Protein AF-A0A392PA93-F1 (afdb_monomer_lite)

pLDDT: mean 77.19, std 14.59, range [40.16, 91.19]

Stru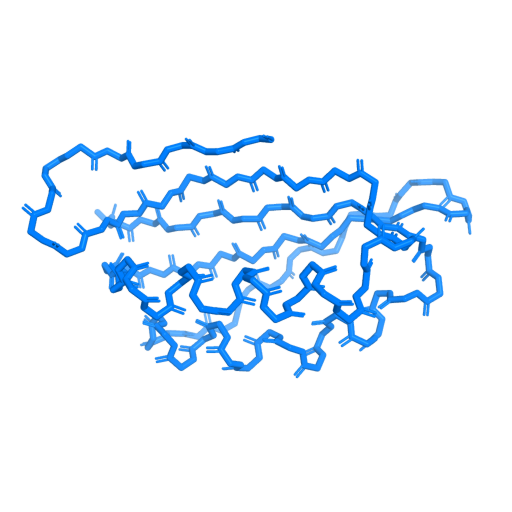cture (mmCIF, N/CA/C/O backbone):
data_AF-A0A392PA93-F1
#
_entry.id   AF-A0A392PA93-F1
#
loop_
_atom_site.group_PDB
_atom_site.id
_atom_site.type_symbol
_atom_site.label_atom_id
_atom_site.label_alt_id
_atom_site.label_comp_id
_atom_site.label_asym_id
_atom_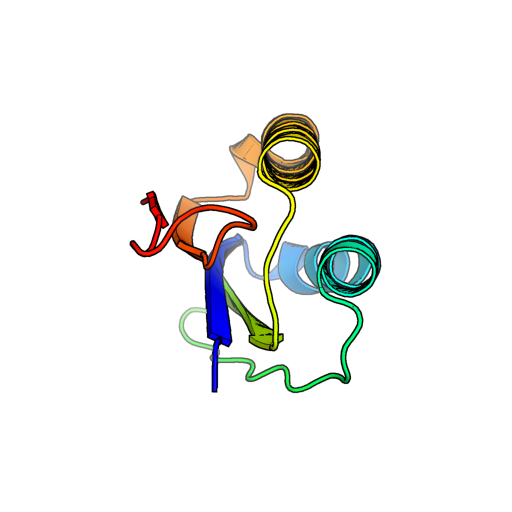site.label_entity_id
_atom_site.label_seq_id
_atom_site.pdbx_PDB_ins_code
_atom_site.Cartn_x
_atom_site.Cartn_y
_atom_site.Cartn_z
_atom_site.occupancy
_atom_site.B_iso_or_equiv
_atom_site.auth_seq_id
_atom_site.auth_comp_id
_atom_site.auth_asym_id
_atom_site.auth_atom_id
_atom_site.pdbx_PDB_model_num
ATOM 1 N N . MET A 1 1 ? -15.471 -9.128 12.348 1.00 60.72 1 MET A N 1
ATOM 2 C CA . MET A 1 1 ? -14.004 -9.140 12.194 1.00 60.72 1 MET A CA 1
ATOM 3 C C . MET A 1 1 ? -13.626 -7.978 11.300 1.00 60.72 1 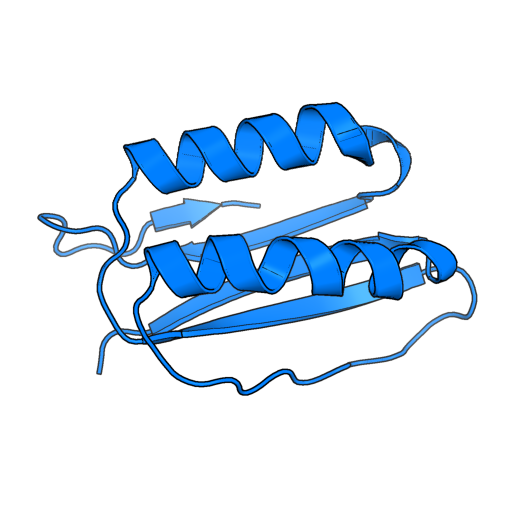MET A C 1
ATOM 5 O O . MET A 1 1 ? -14.245 -7.809 10.254 1.00 60.72 1 MET A O 1
ATOM 9 N N . ILE A 1 2 ? -12.732 -7.110 11.755 1.00 70.75 2 ILE A N 1
ATOM 10 C CA . ILE A 1 2 ? -12.267 -5.967 10.976 1.00 70.75 2 ILE A CA 1
ATOM 11 C C . ILE A 1 2 ? -10.949 -6.388 10.329 1.00 70.75 2 ILE A C 1
ATOM 13 O O . ILE A 1 2 ? -10.035 -6.763 11.053 1.00 70.75 2 ILE A O 1
ATOM 17 N N . MET A 1 3 ? -10.877 -6.344 9.000 1.00 76.25 3 MET A N 1
ATOM 18 C CA . MET A 1 3 ? -9.685 -6.710 8.237 1.00 76.25 3 MET A CA 1
ATOM 19 C C . MET A 1 3 ? -9.222 -5.528 7.393 1.00 76.25 3 MET A C 1
ATOM 21 O O . MET A 1 3 ? -10.041 -4.819 6.801 1.00 76.25 3 MET A O 1
ATOM 25 N N . ILE A 1 4 ? -7.911 -5.358 7.349 1.00 83.06 4 ILE A N 1
ATOM 26 C CA . ILE A 1 4 ? -7.179 -4.452 6.479 1.00 83.06 4 ILE A CA 1
ATOM 27 C C . ILE A 1 4 ? -6.519 -5.309 5.401 1.00 83.06 4 ILE A C 1
ATOM 29 O O . ILE A 1 4 ? -5.919 -6.339 5.710 1.00 83.06 4 ILE A O 1
ATOM 33 N N . ILE A 1 5 ? -6.650 -4.896 4.143 1.00 85.25 5 ILE A N 1
ATOM 34 C CA . ILE A 1 5 ? -6.077 -5.596 2.992 1.00 85.25 5 ILE A CA 1
ATOM 35 C C . ILE A 1 5 ? -5.367 -4.564 2.129 1.00 85.25 5 ILE A C 1
ATOM 37 O O . ILE A 1 5 ? -6.018 -3.653 1.621 1.00 85.25 5 ILE A O 1
ATOM 41 N N . THR A 1 6 ? -4.066 -4.730 1.922 1.00 85.94 6 THR A N 1
ATOM 42 C CA . THR A 1 6 ? -3.278 -3.899 1.007 1.00 85.94 6 THR A CA 1
ATOM 43 C C . THR A 1 6 ? -2.561 -4.797 0.013 1.00 85.94 6 THR A C 1
ATOM 45 O O . THR A 1 6 ? -1.833 -5.695 0.416 1.00 85.94 6 THR A O 1
ATOM 48 N N . THR A 1 7 ? -2.736 -4.552 -1.282 1.00 87.38 7 THR A N 1
ATOM 49 C CA . THR A 1 7 ? -2.046 -5.262 -2.362 1.00 87.38 7 THR A CA 1
ATOM 50 C C . THR A 1 7 ? -1.151 -4.288 -3.107 1.00 87.38 7 THR A C 1
ATOM 52 O O . THR A 1 7 ? -1.611 -3.252 -3.587 1.00 87.38 7 THR A O 1
ATOM 55 N N . ILE A 1 8 ? 0.123 -4.634 -3.250 1.00 88.75 8 ILE A N 1
ATOM 56 C CA . ILE A 1 8 ? 1.127 -3.794 -3.900 1.00 88.75 8 ILE A CA 1
ATOM 57 C C . ILE A 1 8 ? 1.728 -4.585 -5.046 1.00 88.75 8 ILE A C 1
ATOM 59 O O . ILE A 1 8 ? 2.169 -5.711 -4.861 1.00 88.75 8 ILE A O 1
ATOM 63 N N . THR A 1 9 ? 1.698 -4.005 -6.238 1.00 88.38 9 THR A N 1
ATOM 64 C CA . THR A 1 9 ? 2.229 -4.568 -7.478 1.00 88.38 9 THR A CA 1
ATOM 65 C C . THR A 1 9 ? 3.501 -3.829 -7.839 1.00 88.38 9 THR A C 1
ATOM 67 O O . THR A 1 9 ? 3.502 -2.600 -7.921 1.00 88.38 9 THR A O 1
ATOM 70 N N . MET A 1 10 ? 4.572 -4.577 -8.055 1.00 88.62 10 MET A N 1
ATOM 71 C CA . MET A 1 10 ? 5.924 -4.054 -8.199 1.00 88.62 10 MET A CA 1
ATOM 72 C C . MET A 1 10 ? 6.781 -4.942 -9.097 1.00 88.62 10 MET A C 1
ATOM 74 O O . MET A 1 10 ? 6.362 -6.030 -9.488 1.00 88.62 10 MET A O 1
ATOM 78 N N . ARG A 1 11 ? 8.002 -4.502 -9.396 1.00 87.62 1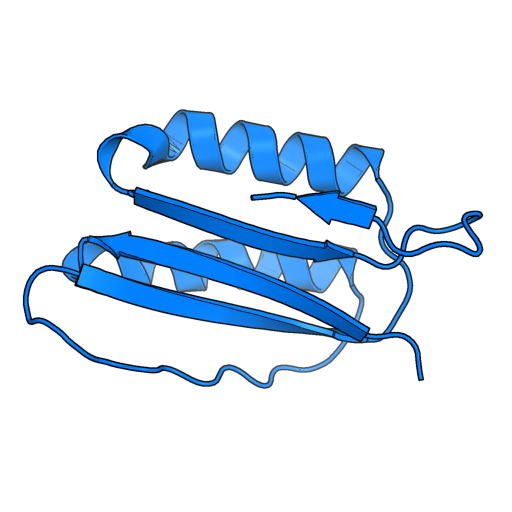1 ARG A N 1
ATOM 79 C CA . ARG A 1 11 ? 9.007 -5.305 -10.105 1.00 87.62 11 ARG A CA 1
ATOM 80 C C . ARG A 1 11 ? 9.370 -6.585 -9.334 1.00 87.62 11 ARG A C 1
ATOM 82 O O . ARG A 1 11 ? 9.670 -6.525 -8.145 1.00 87.62 11 ARG A O 1
ATOM 89 N N . SER A 1 12 ? 9.451 -7.729 -10.024 1.00 79.00 12 SER A N 1
ATOM 90 C CA . SER A 1 12 ? 9.607 -9.057 -9.393 1.00 79.00 12 SER A CA 1
ATOM 91 C C . SER A 1 12 ? 10.840 -9.239 -8.499 1.00 79.00 12 SER A C 1
ATOM 93 O O . SER A 1 12 ? 10.773 -10.010 -7.549 1.00 79.00 12 SER A O 1
ATOM 95 N N . HIS A 1 13 ? 11.959 -8.560 -8.763 1.00 77.06 13 HIS A N 1
ATOM 96 C CA . HIS A 1 13 ? 13.164 -8.666 -7.922 1.00 77.06 13 HIS A CA 1
ATOM 97 C C . HIS A 1 13 ? 13.048 -7.869 -6.604 1.00 77.06 13 HIS A C 1
ATOM 99 O O . HIS A 1 13 ? 13.884 -8.005 -5.715 1.00 77.06 13 HIS A O 1
ATOM 105 N N . MET A 1 14 ? 12.020 -7.025 -6.467 1.00 72.38 14 MET A N 1
ATOM 106 C CA . MET A 1 14 ? 11.826 -6.143 -5.315 1.00 72.38 14 MET A CA 1
ATOM 107 C C . MET A 1 14 ? 10.921 -6.761 -4.233 1.00 72.38 14 MET A C 1
ATOM 109 O O . MET A 1 14 ? 10.923 -6.295 -3.096 1.00 72.38 14 MET A O 1
ATOM 113 N N . THR A 1 15 ? 10.224 -7.869 -4.519 1.00 63.78 15 THR A N 1
ATOM 114 C CA . THR A 1 15 ? 9.334 -8.552 -3.555 1.00 63.78 15 THR A CA 1
ATOM 115 C C . THR A 1 15 ? 10.021 -8.912 -2.247 1.00 63.78 15 THR A C 1
ATOM 117 O O . THR A 1 15 ? 9.444 -8.724 -1.181 1.00 63.78 15 THR A O 1
ATOM 120 N N . THR A 1 16 ? 11.270 -9.374 -2.301 1.00 60.91 16 THR A N 1
ATOM 121 C CA . THR A 1 16 ? 12.046 -9.741 -1.111 1.00 60.91 16 THR A CA 1
ATOM 122 C C . THR A 1 16 ? 12.320 -8.532 -0.211 1.00 60.91 16 THR A C 1
ATOM 124 O O . THR A 1 16 ? 12.266 -8.656 1.010 1.00 60.91 16 THR A O 1
ATOM 127 N N . ASN A 1 17 ? 12.543 -7.349 -0.798 1.00 63.56 17 ASN A N 1
ATOM 128 C CA . ASN A 1 17 ? 12.704 -6.096 -0.051 1.00 63.56 17 ASN A CA 1
ATOM 129 C C . ASN A 1 17 ? 11.367 -5.633 0.536 1.00 63.56 17 ASN A C 1
ATOM 131 O O . ASN A 1 17 ? 11.315 -5.137 1.658 1.00 63.56 17 ASN A O 1
ATOM 135 N N . MET A 1 18 ? 10.267 -5.877 -0.177 1.00 64.69 18 MET A N 1
ATOM 136 C CA . MET A 1 18 ? 8.923 -5.591 0.311 1.00 64.69 18 MET A CA 1
ATOM 137 C C . MET A 1 18 ? 8.578 -6.402 1.567 1.00 64.69 18 MET A C 1
ATOM 139 O O . MET A 1 18 ? 8.000 -5.880 2.516 1.00 64.69 18 MET A O 1
ATOM 143 N N . VAL A 1 19 ? 8.980 -7.675 1.621 1.00 59.25 19 VAL A N 1
ATOM 144 C CA . VAL A 1 19 ? 8.806 -8.522 2.814 1.00 59.25 19 VAL A CA 1
ATOM 145 C C . VAL A 1 19 ? 9.577 -7.966 4.021 1.00 59.25 19 VAL A C 1
ATOM 147 O O . VAL A 1 19 ? 9.189 -8.231 5.154 1.00 59.25 19 VAL A O 1
ATOM 150 N N . ALA A 1 20 ? 10.604 -7.133 3.821 1.00 57.47 20 ALA A N 1
ATOM 151 C CA . ALA A 1 20 ? 11.316 -6.466 4.913 1.00 57.47 20 ALA A CA 1
ATOM 152 C C . ALA A 1 20 ? 10.579 -5.236 5.482 1.00 57.47 20 ALA A C 1
ATOM 154 O O . ALA A 1 20 ? 10.835 -4.873 6.628 1.00 57.47 20 ALA A O 1
ATOM 155 N N . VAL A 1 21 ? 9.638 -4.627 4.742 1.00 63.56 21 VAL A N 1
ATOM 156 C CA . VAL A 1 21 ? 8.782 -3.528 5.251 1.00 63.56 21 VAL A CA 1
ATOM 157 C C . VAL A 1 21 ? 7.460 -4.021 5.851 1.00 63.56 21 VAL A C 1
ATOM 159 O O . VAL A 1 21 ? 6.785 -3.289 6.576 1.00 63.56 21 VAL A O 1
ATOM 162 N N . VAL A 1 22 ? 7.104 -5.281 5.592 1.00 64.75 22 VAL A N 1
ATOM 163 C CA . VAL A 1 22 ? 5.934 -5.973 6.154 1.00 64.75 22 VAL A CA 1
ATOM 164 C C . VAL A 1 22 ? 5.923 -6.014 7.700 1.00 64.75 22 VAL A C 1
ATOM 166 O O . VAL A 1 22 ? 4.857 -5.778 8.267 1.00 64.75 22 VAL A O 1
ATOM 169 N N . PRO A 1 23 ? 7.051 -6.208 8.419 1.00 59.97 23 PRO A N 1
ATOM 170 C CA . PRO A 1 23 ? 7.100 -6.125 9.882 1.00 59.97 23 PRO A CA 1
ATOM 171 C C . PRO A 1 23 ? 6.637 -4.772 10.437 1.00 59.97 23 PRO A C 1
ATOM 173 O O . PRO A 1 23 ? 5.928 -4.744 11.438 1.00 59.97 23 PRO A O 1
ATOM 176 N N . ILE A 1 24 ? 6.960 -3.663 9.759 1.00 65.25 24 ILE A N 1
ATOM 177 C CA . ILE A 1 24 ? 6.541 -2.309 10.164 1.00 65.25 24 ILE A CA 1
ATOM 178 C C . ILE A 1 24 ? 5.022 -2.163 10.014 1.00 65.25 24 ILE A C 1
ATOM 180 O O . ILE A 1 24 ? 4.349 -1.610 10.880 1.00 65.25 24 ILE A O 1
ATOM 184 N N . PHE A 1 25 ? 4.451 -2.719 8.943 1.00 63.41 25 PHE A N 1
ATOM 185 C CA . PHE A 1 25 ? 2.999 -2.743 8.763 1.00 63.41 25 PHE A CA 1
ATOM 186 C C . PHE A 1 25 ? 2.303 -3.629 9.811 1.00 63.41 25 PHE A C 1
ATOM 188 O O . PHE A 1 25 ? 1.231 -3.287 10.308 1.00 63.41 25 PHE A O 1
ATOM 195 N N . TYR A 1 26 ? 2.920 -4.744 10.210 1.00 64.56 26 TYR A N 1
ATOM 196 C CA . TYR A 1 26 ? 2.393 -5.599 11.274 1.00 64.56 26 TYR A CA 1
ATOM 197 C C . TYR A 1 26 ? 2.506 -4.980 12.670 1.00 64.56 26 TYR A C 1
ATOM 199 O O . TYR A 1 26 ? 1.607 -5.195 13.480 1.00 64.56 26 TYR A O 1
ATOM 207 N N . GLU A 1 27 ? 3.523 -4.161 12.953 1.00 62.59 27 GLU A N 1
ATOM 208 C CA . GLU A 1 27 ? 3.547 -3.332 14.168 1.00 62.59 27 GLU A CA 1
ATOM 209 C C . GLU A 1 27 ? 2.361 -2.361 14.214 1.00 62.59 27 GLU A C 1
ATOM 211 O O . GLU A 1 27 ? 1.780 -2.142 15.279 1.00 62.59 27 GLU A O 1
ATOM 216 N N . ILE A 1 28 ? 1.954 -1.823 13.058 1.00 62.69 28 ILE A N 1
ATOM 217 C CA . ILE A 1 28 ? 0.769 -0.964 12.950 1.00 62.69 28 ILE A CA 1
ATOM 218 C C . ILE A 1 28 ? -0.522 -1.763 13.213 1.00 62.69 28 ILE A C 1
ATOM 220 O O . ILE A 1 28 ? -1.438 -1.228 13.835 1.00 62.69 28 ILE A O 1
ATOM 224 N N . CYS A 1 29 ? -0.600 -3.030 12.791 1.00 57.12 29 CYS A N 1
ATOM 225 C CA . CYS A 1 29 ? -1.814 -3.847 12.927 1.00 57.12 29 CYS A CA 1
ATOM 226 C C . CYS A 1 29 ? -1.880 -4.799 14.142 1.00 57.12 29 CYS A C 1
ATOM 228 O O . CYS A 1 29 ? -2.929 -5.387 14.377 1.00 57.12 29 CYS A O 1
ATOM 230 N N . GLN A 1 30 ? -0.799 -5.001 14.900 1.00 56.62 30 GLN A N 1
ATOM 231 C CA . GLN A 1 30 ? -0.735 -5.906 16.064 1.00 56.62 30 GLN A CA 1
ATOM 232 C C . GLN A 1 30 ? -1.254 -7.358 15.842 1.00 56.62 30 GLN A C 1
ATOM 234 O O . GLN A 1 30 ? -1.897 -7.896 16.742 1.00 56.62 30 GLN A O 1
ATOM 239 N N . LEU A 1 31 ? -1.007 -8.037 14.703 1.00 49.47 31 LEU A N 1
ATOM 240 C CA . LEU A 1 31 ? -1.493 -9.426 14.486 1.00 49.47 31 LEU A CA 1
ATOM 241 C C . LEU A 1 31 ? -0.661 -10.299 13.517 1.00 49.47 31 LEU A C 1
ATOM 243 O O . LEU A 1 31 ? 0.145 -9.796 12.746 1.00 49.47 31 LEU A O 1
ATOM 247 N N . ASN A 1 32 ? -0.858 -11.626 13.613 1.00 43.97 32 ASN A N 1
ATOM 248 C CA . ASN A 1 32 ? -0.064 -12.713 13.008 1.00 43.97 32 ASN A CA 1
ATOM 249 C C . ASN A 1 32 ? -0.164 -12.849 11.470 1.00 43.97 32 ASN A C 1
ATOM 251 O O . ASN A 1 32 ? -1.203 -12.607 10.862 1.00 43.97 32 ASN A O 1
ATOM 255 N N . HIS A 1 33 ? 0.942 -13.321 10.882 1.00 40.16 33 HIS A N 1
ATOM 256 C CA . HIS A 1 33 ? 1.227 -13.462 9.450 1.00 40.16 33 HIS A CA 1
ATOM 257 C C . HIS A 1 33 ? 0.297 -14.420 8.682 1.00 40.16 33 HIS A C 1
ATOM 259 O O . HIS A 1 33 ? 0.260 -15.615 8.968 1.00 40.16 33 HIS A O 1
ATOM 265 N N . HIS A 1 34 ? -0.308 -13.928 7.597 1.00 44.22 34 HIS A N 1
ATOM 266 C CA . HIS A 1 34 ? -0.787 -14.743 6.475 1.00 44.22 34 HIS A CA 1
ATOM 267 C C . HIS A 1 34 ? -0.475 -14.012 5.159 1.00 44.22 34 HIS A C 1
ATOM 269 O O . HIS A 1 34 ? -1.281 -13.219 4.675 1.00 44.22 34 HIS A O 1
ATOM 275 N N . SER A 1 35 ? 0.715 -14.238 4.592 1.00 50.84 35 SER A N 1
ATOM 276 C CA . SER A 1 35 ? 1.052 -13.763 3.246 1.00 50.84 35 SER A CA 1
ATOM 277 C C . SER A 1 35 ? 0.595 -14.790 2.209 1.00 50.84 35 SER A C 1
ATOM 279 O O . SER A 1 35 ? 0.937 -15.970 2.280 1.00 50.84 35 SER A O 1
ATOM 281 N N . HIS A 1 36 ? -0.191 -14.341 1.233 1.00 50.06 36 HIS A N 1
ATOM 282 C CA . HIS A 1 36 ? -0.453 -15.097 0.013 1.00 50.06 36 HIS A CA 1
ATOM 283 C C . HIS A 1 36 ? 0.354 -14.454 -1.111 1.00 50.06 36 HIS A C 1
ATOM 285 O O . HIS A 1 36 ? 0.073 -13.326 -1.519 1.00 50.06 36 HIS A O 1
ATOM 291 N N . ASP A 1 37 ? 1.385 -15.163 -1.563 1.00 50.44 37 ASP A N 1
ATOM 292 C CA . ASP A 1 37 ? 2.182 -14.773 -2.720 1.00 50.44 37 ASP A CA 1
ATOM 293 C C . ASP A 1 37 ? 1.449 -15.228 -3.990 1.00 50.44 37 ASP A C 1
ATOM 295 O O . ASP A 1 37 ? 1.127 -16.409 -4.153 1.00 50.44 37 ASP A O 1
ATOM 299 N N . HIS A 1 38 ? 1.119 -14.286 -4.869 1.00 52.41 38 HIS A N 1
ATOM 300 C CA . HIS A 1 38 ? 0.479 -14.572 -6.150 1.00 52.41 38 HIS A CA 1
ATOM 301 C C . HIS A 1 38 ? 1.425 -14.124 -7.265 1.00 52.41 38 HIS A C 1
ATOM 303 O O . HIS A 1 38 ? 1.549 -12.938 -7.565 1.00 52.41 38 HIS A O 1
ATOM 309 N N . SER A 1 39 ? 2.103 -15.100 -7.870 1.00 42.88 39 SER A N 1
ATOM 310 C CA . SER A 1 39 ? 3.046 -14.912 -8.972 1.00 42.88 39 SER A CA 1
ATOM 311 C C . SER A 1 39 ? 2.311 -14.973 -10.314 1.00 42.88 39 SER A C 1
ATOM 313 O O . SER A 1 39 ? 1.672 -15.977 -10.622 1.00 42.88 39 SER A O 1
ATOM 315 N N . HIS A 1 40 ? 2.404 -13.907 -11.112 1.00 54.72 40 HIS A N 1
ATOM 316 C CA . HIS A 1 40 ? 2.209 -13.948 -12.560 1.00 54.72 40 HIS A CA 1
ATOM 317 C C . HIS A 1 40 ? 3.014 -12.813 -13.221 1.00 54.72 40 HIS A C 1
ATOM 319 O O . HIS A 1 40 ? 2.856 -11.658 -12.839 1.00 54.72 40 HIS A O 1
ATOM 325 N N . ASP A 1 41 ? 3.795 -13.190 -14.246 1.00 55.56 41 ASP A N 1
ATOM 326 C CA . ASP A 1 41 ? 4.763 -12.410 -15.052 1.00 55.56 41 ASP A CA 1
ATOM 327 C C . ASP A 1 41 ? 6.204 -12.345 -14.468 1.00 55.56 41 ASP A C 1
ATOM 329 O O . ASP A 1 41 ? 6.399 -11.862 -13.360 1.00 55.56 41 ASP A O 1
ATOM 333 N N . PRO A 1 42 ? 7.263 -12.817 -15.165 1.00 64.38 42 PRO A N 1
ATOM 334 C CA . PRO A 1 42 ? 8.632 -12.822 -14.623 1.00 64.38 42 PRO A CA 1
ATOM 335 C C . PRO A 1 42 ? 9.211 -11.429 -14.305 1.00 64.38 42 PRO A C 1
ATOM 337 O O . PRO A 1 42 ? 10.226 -11.335 -13.616 1.00 64.38 42 PRO A O 1
ATOM 340 N N . GLY A 1 43 ? 8.608 -10.346 -14.808 1.00 79.00 43 GLY A N 1
ATOM 341 C CA . GLY A 1 43 ? 9.047 -8.975 -14.530 1.00 79.00 43 GLY A CA 1
ATOM 342 C C . GLY A 1 43 ? 8.286 -8.268 -13.406 1.00 79.00 43 GLY A C 1
ATOM 343 O O . GLY A 1 43 ? 8.787 -7.275 -12.873 1.00 79.00 43 GLY A O 1
ATOM 344 N N . VAL A 1 44 ? 7.099 -8.757 -13.035 1.00 82.88 44 VAL A N 1
ATOM 345 C CA . VAL A 1 44 ? 6.135 -8.059 -12.173 1.00 82.88 44 VAL A CA 1
ATOM 346 C C . VAL A 1 44 ? 5.518 -9.034 -11.178 1.00 82.88 44 VAL A C 1
ATOM 348 O O . VAL A 1 44 ? 5.248 -10.182 -11.481 1.00 82.88 44 VAL A O 1
ATOM 351 N N . SER A 1 45 ? 5.270 -8.574 -9.967 1.00 83.56 45 SER A N 1
ATOM 352 C CA . SER A 1 45 ? 4.797 -9.406 -8.864 1.00 83.56 45 SER A CA 1
ATOM 353 C C . SER A 1 45 ? 3.923 -8.594 -7.927 1.00 83.56 45 SER A C 1
ATOM 355 O O . SER A 1 45 ? 4.097 -7.375 -7.831 1.00 83.56 45 SER A O 1
ATOM 357 N N . SER A 1 46 ? 3.050 -9.264 -7.180 1.00 83.50 46 SER A N 1
ATOM 358 C CA . SER A 1 46 ? 2.187 -8.603 -6.210 1.00 83.50 46 SER A CA 1
ATOM 359 C C . SER A 1 46 ? 2.313 -9.220 -4.825 1.00 83.50 46 SER A C 1
ATOM 361 O O . SER A 1 46 ? 2.219 -10.431 -4.667 1.00 83.50 46 SER A O 1
ATOM 363 N N . VAL A 1 47 ? 2.443 -8.368 -3.810 1.00 84.56 47 VAL A N 1
ATOM 364 C CA . VAL A 1 47 ? 2.416 -8.756 -2.397 1.00 84.56 47 VAL A CA 1
ATOM 365 C C . VAL A 1 47 ? 1.121 -8.244 -1.785 1.00 84.56 47 VAL A C 1
ATOM 367 O O . VAL A 1 47 ? 0.795 -7.064 -1.925 1.00 84.56 47 VAL A O 1
ATOM 370 N N . SER A 1 48 ? 0.380 -9.126 -1.115 1.00 83.00 48 SER A N 1
ATOM 371 C CA . SER A 1 48 ? -0.801 -8.747 -0.336 1.00 83.00 48 SER A CA 1
ATOM 372 C C . SER A 1 48 ? -0.524 -8.876 1.155 1.00 83.00 48 SER A C 1
ATOM 374 O O . SER A 1 48 ? -0.043 -9.907 1.620 1.00 83.00 48 SER A O 1
ATOM 376 N N . ILE A 1 49 ? -0.852 -7.824 1.895 1.00 83.75 49 ILE A N 1
ATOM 377 C CA . ILE A 1 49 ? -0.738 -7.742 3.344 1.00 83.75 49 ILE A CA 1
ATOM 378 C C . ILE A 1 49 ? -2.154 -7.755 3.903 1.00 83.75 49 ILE A C 1
ATOM 380 O O . ILE A 1 49 ? -2.966 -6.889 3.569 1.00 83.75 49 ILE A O 1
ATOM 384 N N . VAL A 1 50 ? -2.441 -8.754 4.733 1.00 83.31 50 VAL A N 1
ATOM 385 C CA . VAL A 1 50 ? -3.710 -8.877 5.449 1.00 83.31 50 VAL A CA 1
ATOM 386 C C . VAL A 1 50 ? -3.416 -8.823 6.935 1.00 83.31 50 VAL A C 1
ATOM 388 O O . VAL A 1 50 ? -2.544 -9.541 7.433 1.00 83.31 50 VAL A O 1
ATOM 391 N N . CYS A 1 51 ? -4.136 -7.956 7.634 1.00 81.50 51 CYS A N 1
ATOM 392 C CA . CYS A 1 51 ? -4.063 -7.850 9.079 1.00 81.50 51 CYS A CA 1
ATOM 393 C C . CYS A 1 51 ? -5.457 -7.580 9.656 1.00 81.50 51 CYS A C 1
ATOM 395 O O . CYS A 1 51 ? -6.331 -7.012 8.996 1.00 81.50 51 CYS A O 1
ATOM 397 N N . GLU A 1 52 ? -5.682 -8.016 10.887 1.00 84.12 52 GLU A N 1
ATOM 398 C CA . GLU A 1 52 ? -6.917 -7.741 11.614 1.00 84.12 52 GLU A CA 1
ATOM 399 C C . GLU A 1 52 ? -6.756 -6.507 12.506 1.00 84.12 52 GLU A C 1
ATOM 401 O O . GLU A 1 52 ? -5.660 -6.205 12.966 1.00 84.12 52 GLU A O 1
ATOM 406 N N . GLY A 1 53 ? -7.861 -5.809 12.771 1.00 84.75 53 GLY A N 1
ATOM 407 C CA . GLY A 1 53 ? -7.894 -4.665 13.681 1.00 84.75 53 GLY A CA 1
ATOM 408 C C . GLY A 1 53 ? -8.063 -3.314 12.990 1.00 84.75 53 GLY A C 1
ATOM 409 O O . GLY A 1 53 ? -8.434 -3.221 11.822 1.00 84.75 53 GLY A O 1
ATOM 410 N N . ASN A 1 54 ? -7.855 -2.250 13.763 1.00 85.31 54 ASN A N 1
ATOM 411 C CA . ASN A 1 54 ? -7.951 -0.875 13.291 1.00 85.31 54 ASN A CA 1
ATOM 412 C C . ASN A 1 54 ? -6.560 -0.272 13.182 1.00 85.31 54 ASN A C 1
ATOM 414 O O . ASN A 1 54 ? -5.729 -0.452 14.066 1.00 85.31 54 ASN A O 1
ATOM 418 N N . LEU A 1 55 ? -6.356 0.487 12.122 1.00 86.19 55 LEU A N 1
ATOM 419 C CA . LEU A 1 55 ? -5.103 1.122 11.791 1.00 86.19 55 LEU A CA 1
ATOM 420 C C . LEU A 1 55 ? -5.165 2.616 12.117 1.00 86.19 55 LEU A C 1
ATOM 422 O O . LEU A 1 55 ? -6.189 3.283 11.949 1.00 86.19 55 LEU A O 1
ATOM 426 N N . ASP A 1 56 ? -4.057 3.116 12.646 1.00 88.88 56 ASP A N 1
ATOM 427 C CA . ASP A 1 56 ? -3.827 4.536 12.876 1.00 88.88 56 ASP A CA 1
ATOM 428 C C . ASP A 1 56 ? -3.499 5.191 11.529 1.00 88.88 56 ASP A C 1
ATOM 430 O O . ASP A 1 56 ? -2.501 4.853 10.884 1.00 88.88 56 ASP A O 1
ATOM 434 N N . LEU A 1 57 ? -4.373 6.096 11.081 1.00 85.62 57 LEU A N 1
ATOM 435 C CA . LEU A 1 57 ? -4.271 6.713 9.760 1.00 85.62 57 LEU A CA 1
ATOM 436 C C . LEU A 1 57 ? -2.992 7.539 9.594 1.00 85.62 57 LEU A C 1
ATOM 438 O O . LEU A 1 57 ? -2.433 7.574 8.501 1.00 85.62 57 LEU A O 1
ATOM 442 N N . GLU A 1 58 ? -2.511 8.184 10.657 1.00 88.94 58 GLU A N 1
ATOM 443 C CA . GLU A 1 58 ? -1.292 8.989 10.606 1.00 88.94 58 GLU A CA 1
ATOM 444 C C . GLU A 1 58 ? -0.072 8.086 10.416 1.00 88.94 58 GLU A C 1
ATOM 446 O O . GLU A 1 58 ? 0.741 8.315 9.518 1.00 88.94 58 GLU A O 1
ATOM 451 N N . LYS A 1 59 ? 0.006 6.989 11.179 1.00 86.62 59 LYS A N 1
ATOM 452 C CA . LYS A 1 59 ? 1.082 5.997 11.032 1.00 86.62 59 LYS A CA 1
ATOM 453 C C . LYS A 1 59 ? 1.078 5.335 9.663 1.00 86.62 59 LYS A C 1
ATOM 455 O O . LYS A 1 59 ? 2.139 5.168 9.064 1.00 86.62 59 LYS A O 1
ATOM 460 N N . ALA A 1 60 ? -0.098 4.992 9.146 1.00 84.88 60 ALA A N 1
ATOM 461 C CA . ALA A 1 60 ? -0.200 4.409 7.817 1.00 84.88 60 ALA A CA 1
ATOM 462 C C . ALA A 1 60 ? 0.181 5.392 6.713 1.00 84.88 60 ALA A C 1
ATOM 464 O O . ALA A 1 60 ? 0.889 4.998 5.793 1.00 84.88 60 ALA A O 1
ATOM 465 N N . ASN A 1 61 ? -0.216 6.662 6.814 1.00 87.12 61 ASN A N 1
ATOM 466 C CA . ASN A 1 61 ? 0.200 7.687 5.859 1.00 87.12 61 ASN A CA 1
ATOM 467 C C . ASN A 1 61 ? 1.714 7.911 5.881 1.00 87.12 61 ASN A C 1
ATOM 469 O O . ASN A 1 61 ? 2.317 8.026 4.818 1.00 87.12 61 ASN A O 1
ATOM 473 N N . MET A 1 62 ? 2.342 7.929 7.062 1.00 88.62 62 MET A N 1
ATOM 474 C CA . MET A 1 62 ? 3.802 8.019 7.165 1.00 88.62 62 MET A CA 1
ATOM 475 C C . MET A 1 62 ? 4.487 6.814 6.518 1.00 88.62 62 MET A C 1
ATOM 477 O O . MET A 1 62 ? 5.388 6.992 5.704 1.00 88.62 62 MET A O 1
ATOM 481 N N . TRP A 1 63 ? 4.031 5.595 6.822 1.00 87.38 63 TRP A N 1
ATOM 482 C CA . TRP A 1 63 ? 4.576 4.375 6.223 1.00 87.38 63 TRP A CA 1
ATOM 483 C C . TRP A 1 63 ? 4.408 4.352 4.696 1.00 87.38 63 TRP A C 1
ATOM 485 O O . TRP A 1 63 ? 5.373 4.090 3.980 1.00 87.38 63 TRP A O 1
ATOM 495 N N . LEU A 1 64 ? 3.214 4.691 4.191 1.00 87.00 64 LEU A N 1
ATOM 496 C CA . LEU A 1 64 ? 2.938 4.814 2.755 1.00 87.00 64 LEU A CA 1
ATOM 497 C C . LEU A 1 64 ? 3.840 5.870 2.102 1.00 87.00 64 LEU A C 1
ATOM 499 O O . LEU A 1 64 ? 4.358 5.643 1.010 1.00 87.00 64 LEU A O 1
ATOM 503 N N . GLY A 1 65 ? 4.041 7.009 2.769 1.00 88.56 65 GLY A N 1
ATOM 504 C CA . GLY A 1 65 ? 4.913 8.085 2.308 1.00 88.56 65 GLY A CA 1
ATOM 505 C C . GLY A 1 65 ? 6.359 7.627 2.153 1.00 88.56 65 GLY A C 1
ATOM 506 O O . GLY A 1 65 ? 6.925 7.771 1.072 1.00 88.56 65 GLY A O 1
ATOM 507 N N . THR A 1 66 ? 6.932 7.013 3.190 1.00 88.31 66 THR A N 1
ATOM 508 C CA . THR A 1 66 ? 8.298 6.469 3.150 1.00 88.31 66 THR A CA 1
ATOM 509 C C . THR A 1 66 ? 8.446 5.412 2.059 1.00 88.31 66 THR A C 1
ATOM 511 O O . THR A 1 66 ? 9.364 5.494 1.248 1.00 88.31 66 THR A O 1
ATOM 514 N N . LEU A 1 67 ? 7.496 4.475 1.970 1.00 86.94 67 LEU A N 1
ATOM 515 C CA . LEU A 1 67 ? 7.504 3.419 0.960 1.00 86.94 67 LEU A CA 1
ATOM 516 C C . LEU A 1 67 ? 7.535 3.987 -0.466 1.00 86.94 67 LEU A C 1
ATOM 518 O O . LEU A 1 67 ? 8.318 3.540 -1.300 1.00 86.94 67 LEU A O 1
ATOM 522 N N . LEU A 1 68 ? 6.695 4.983 -0.757 1.00 88.00 68 LEU A N 1
ATOM 523 C CA . LEU A 1 68 ? 6.662 5.613 -2.076 1.00 88.00 68 LEU A CA 1
ATOM 524 C C . LEU A 1 68 ? 7.912 6.460 -2.340 1.00 88.00 68 LEU A C 1
ATOM 526 O O . LEU A 1 68 ? 8.402 6.477 -3.465 1.00 88.00 68 LEU A O 1
ATOM 530 N N . MET A 1 69 ? 8.458 7.135 -1.330 1.00 88.31 69 MET A N 1
ATOM 531 C CA . MET A 1 69 ? 9.701 7.892 -1.486 1.00 88.31 69 MET A CA 1
ATOM 532 C C . MET A 1 69 ? 10.889 6.989 -1.833 1.00 88.31 69 MET A C 1
ATOM 534 O O . MET A 1 69 ? 11.680 7.345 -2.701 1.00 88.31 69 MET A O 1
ATOM 538 N N . GLU A 1 70 ? 11.001 5.829 -1.188 1.00 88.00 70 GLU A N 1
ATOM 539 C CA . GLU A 1 70 ? 12.131 4.909 -1.367 1.00 88.00 70 GLU A CA 1
ATOM 540 C C . GLU A 1 70 ? 11.987 4.007 -2.602 1.00 88.00 70 GLU A C 1
ATOM 542 O O . GLU A 1 70 ? 12.988 3.638 -3.213 1.00 88.00 70 GLU A O 1
ATOM 547 N N . HIS A 1 71 ? 10.754 3.661 -2.988 1.00 87.50 71 HIS A N 1
ATOM 548 C CA . HIS A 1 71 ? 10.487 2.596 -3.961 1.00 87.50 71 HIS A CA 1
ATOM 549 C C . HIS A 1 71 ? 9.515 2.976 -5.093 1.00 87.50 71 HIS A C 1
ATOM 551 O O . HIS A 1 71 ? 9.017 2.094 -5.798 1.00 87.50 71 HIS A O 1
ATOM 557 N N . SER A 1 72 ? 9.236 4.268 -5.308 1.00 87.69 72 SER A N 1
ATOM 558 C CA . SER A 1 72 ? 8.301 4.732 -6.355 1.00 87.69 72 SER A CA 1
ATOM 559 C C . SER A 1 72 ? 8.598 4.198 -7.760 1.00 87.69 72 SER A C 1
ATOM 561 O O . SER A 1 72 ? 7.659 3.911 -8.495 1.00 87.69 72 SER A O 1
ATOM 563 N N . GLU A 1 73 ? 9.867 4.034 -8.142 1.00 89.94 73 GLU A N 1
ATOM 564 C CA . GLU A 1 73 ? 10.250 3.556 -9.484 1.00 89.94 73 GLU A CA 1
ATOM 565 C C . GLU A 1 73 ? 9.926 2.072 -9.725 1.00 89.94 73 GLU A C 1
ATOM 567 O O . GLU A 1 73 ? 9.776 1.628 -10.869 1.00 89.94 73 GLU A O 1
ATOM 572 N N . ASP A 1 74 ? 9.799 1.303 -8.646 1.00 88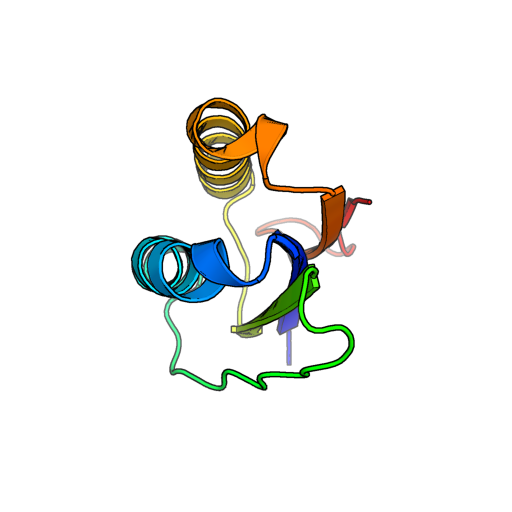.81 74 ASP A N 1
ATOM 573 C CA . ASP A 1 74 ? 9.554 -0.134 -8.691 1.00 88.81 74 ASP A CA 1
ATOM 574 C C . ASP A 1 74 ? 8.104 -0.503 -8.359 1.00 88.81 74 ASP A C 1
ATOM 576 O O . ASP A 1 74 ? 7.690 -1.621 -8.668 1.00 88.81 74 ASP A O 1
ATOM 580 N N . ILE A 1 75 ? 7.324 0.408 -7.764 1.00 89.56 75 ILE A N 1
ATOM 581 C CA . ILE A 1 75 ? 5.902 0.216 -7.454 1.00 89.56 75 ILE A CA 1
ATOM 582 C C . ILE A 1 75 ? 5.051 0.688 -8.635 1.00 89.56 75 ILE A C 1
ATOM 584 O O . ILE A 1 75 ? 4.955 1.873 -8.935 1.00 89.56 75 ILE A O 1
ATOM 588 N N . TYR A 1 76 ? 4.351 -0.245 -9.277 1.00 90.56 76 TYR A N 1
ATOM 589 C CA . TYR A 1 76 ? 3.478 0.059 -10.416 1.00 90.56 76 TYR A CA 1
ATOM 590 C C . TYR A 1 76 ? 2.052 0.393 -10.003 1.00 90.56 76 TYR A C 1
ATOM 592 O O . TYR A 1 76 ? 1.351 1.135 -10.692 1.00 90.56 76 TYR A O 1
ATOM 600 N N . ARG A 1 77 ? 1.578 -0.220 -8.916 1.00 89.44 77 ARG A N 1
ATOM 601 C CA . ARG A 1 77 ? 0.218 -0.026 -8.418 1.00 89.44 77 ARG A CA 1
ATOM 602 C C . ARG A 1 77 ? 0.131 -0.448 -6.968 1.00 89.44 77 ARG A C 1
ATOM 604 O O . ARG A 1 77 ? 0.663 -1.488 -6.598 1.00 89.44 77 ARG A O 1
ATOM 611 N N . MET A 1 78 ? -0.641 0.281 -6.184 1.00 89.56 78 MET A N 1
ATOM 612 C CA . MET A 1 78 ? -0.978 -0.113 -4.830 1.00 89.56 78 MET A CA 1
ATOM 613 C C . MET A 1 78 ? -2.470 0.066 -4.626 1.00 89.56 78 MET A C 1
ATOM 615 O O . MET A 1 78 ? -3.036 1.048 -5.072 1.00 89.56 78 MET A O 1
ATOM 619 N N . LYS A 1 79 ? -3.117 -0.892 -3.978 1.00 91.00 79 LYS A N 1
ATOM 620 C CA . LYS A 1 79 ? -4.522 -0.791 -3.596 1.00 91.00 79 LYS A CA 1
ATOM 621 C C . LYS A 1 79 ? -4.656 -1.174 -2.147 1.00 91.00 79 LYS A C 1
ATOM 623 O O . LYS A 1 79 ? -3.985 -2.107 -1.713 1.00 91.00 79 LYS A O 1
ATOM 628 N N . GLY A 1 80 ? -5.575 -0.547 -1.432 1.00 90.06 80 GLY A N 1
ATOM 629 C CA . GLY A 1 80 ? -5.918 -1.060 -0.121 1.00 90.06 80 GLY A CA 1
ATOM 630 C C . GLY A 1 80 ? -7.284 -0.649 0.386 1.00 90.06 80 GLY A C 1
ATOM 631 O O . GLY A 1 80 ? -7.865 0.354 -0.021 1.00 90.06 80 GLY A O 1
ATOM 632 N N . LEU A 1 81 ? -7.777 -1.495 1.279 1.00 91.19 81 LEU A N 1
ATOM 633 C CA . LEU A 1 81 ? -8.978 -1.348 2.074 1.00 91.19 81 LEU A CA 1
ATOM 634 C C . LEU A 1 81 ? -8.528 -1.337 3.535 1.00 91.19 81 LEU A C 1
ATOM 636 O O . LEU A 1 81 ? -8.120 -2.369 4.065 1.00 91.19 81 LEU A O 1
ATOM 640 N N . LEU A 1 82 ? -8.582 -0.176 4.176 1.00 90.12 82 LEU A N 1
ATOM 641 C CA . LEU A 1 82 ? -8.137 0.019 5.550 1.00 90.12 82 LEU A CA 1
ATOM 642 C C . LEU A 1 82 ? -9.347 0.174 6.470 1.00 90.12 82 LEU A C 1
ATOM 644 O O . LEU A 1 82 ? -10.331 0.841 6.138 1.00 90.12 82 LEU A O 1
ATOM 648 N N . SER A 1 83 ? -9.260 -0.411 7.658 1.00 90.38 83 SER A N 1
ATOM 649 C CA . SER A 1 83 ? -10.110 -0.019 8.773 1.00 90.38 83 SER A CA 1
ATOM 650 C C . SER A 1 83 ? -9.356 0.950 9.652 1.00 90.38 83 SER A C 1
ATOM 652 O O . SER A 1 83 ? -8.281 0.607 10.130 1.00 90.38 83 SER A O 1
ATOM 654 N N . VAL A 1 84 ? -9.910 2.135 9.874 1.00 88.81 84 VAL A N 1
ATOM 655 C CA . VAL A 1 84 ? -9.234 3.204 10.608 1.00 88.81 84 VAL A CA 1
ATOM 656 C C . VAL A 1 84 ? -9.853 3.361 11.990 1.00 88.81 84 VAL A C 1
ATOM 658 O O . VAL A 1 84 ? -11.073 3.308 12.151 1.00 88.81 84 VAL A O 1
ATOM 661 N N . GLN A 1 85 ? -9.017 3.552 13.009 1.00 88.56 85 GLN A N 1
ATOM 662 C CA . GLN A 1 85 ? -9.502 3.769 14.368 1.00 88.56 85 GLN A CA 1
ATOM 663 C C . GLN A 1 85 ? -10.374 5.032 14.444 1.00 88.56 85 GLN A C 1
ATOM 665 O O . GLN A 1 85 ? -9.987 6.100 13.981 1.00 88.56 85 GLN A O 1
ATOM 670 N N . GLY A 1 86 ? -11.564 4.909 15.036 1.00 88.38 86 GLY A N 1
ATOM 671 C CA . GLY A 1 86 ? -12.514 6.021 15.155 1.00 88.38 86 GLY A CA 1
ATOM 672 C C . GLY A 1 86 ? -13.353 6.284 13.900 1.00 88.38 86 GLY A C 1
ATOM 673 O O . GLY A 1 86 ? -14.212 7.162 13.935 1.00 88.38 86 GLY A O 1
ATOM 674 N N . MET A 1 87 ? -13.169 5.510 12.825 1.00 87.94 87 MET A N 1
ATOM 675 C CA . MET A 1 87 ? -14.002 5.572 11.624 1.00 87.94 87 MET A CA 1
ATOM 676 C C . MET A 1 87 ? -14.883 4.323 11.524 1.00 87.94 87 MET A C 1
ATOM 678 O O . MET A 1 87 ? -14.402 3.195 11.601 1.00 87.94 87 MET A O 1
ATOM 682 N N . ASN A 1 88 ? -16.190 4.521 11.331 1.00 87.06 88 ASN A N 1
ATOM 683 C CA . ASN A 1 88 ? -17.125 3.415 11.078 1.00 87.06 88 ASN A CA 1
ATOM 684 C C . ASN A 1 88 ? -17.062 2.915 9.626 1.00 87.06 88 ASN A C 1
ATOM 686 O O . ASN A 1 88 ? -17.535 1.822 9.315 1.00 87.06 88 ASN A O 1
ATOM 690 N N . GLU A 1 89 ? -16.485 3.720 8.739 1.00 89.12 89 GLU A N 1
ATOM 691 C CA . GLU A 1 89 ? -16.361 3.452 7.313 1.00 89.12 89 GLU A CA 1
ATOM 692 C C . GLU A 1 89 ? -14.968 2.907 6.988 1.00 89.12 89 GLU A C 1
ATOM 694 O O . GLU A 1 89 ? -13.994 3.133 7.710 1.00 89.12 89 GLU A O 1
ATOM 699 N N . ARG A 1 90 ? -14.867 2.171 5.880 1.00 87.75 90 ARG A N 1
ATOM 700 C CA . ARG A 1 90 ? -13.582 1.694 5.368 1.00 87.75 90 ARG A CA 1
ATOM 701 C C . ARG A 1 90 ? -12.944 2.768 4.499 1.00 87.75 90 ARG A C 1
ATOM 703 O O . ARG A 1 90 ? -13.607 3.338 3.637 1.00 87.75 90 ARG A O 1
ATOM 710 N N . PHE A 1 91 ? -11.648 2.980 4.682 1.00 89.31 91 PHE A N 1
ATOM 711 C CA . PHE A 1 91 ? -10.860 3.837 3.810 1.00 89.31 91 PHE A CA 1
ATOM 712 C C . PHE A 1 91 ? -10.343 3.017 2.625 1.00 89.31 91 PHE A C 1
ATOM 714 O O . PHE A 1 91 ? -9.809 1.925 2.814 1.00 89.31 91 PHE A O 1
ATOM 721 N N . VAL A 1 92 ? -10.507 3.524 1.404 1.00 90.25 92 VAL A N 1
ATOM 722 C CA . VAL A 1 92 ? -10.081 2.845 0.172 1.00 90.25 92 VAL A CA 1
ATOM 723 C C . VAL A 1 92 ? -9.112 3.738 -0.586 1.00 90.25 92 VAL A C 1
ATOM 725 O O . VAL A 1 92 ? -9.367 4.930 -0.737 1.00 90.25 92 VAL A O 1
ATOM 728 N N . PHE A 1 93 ? -8.034 3.153 -1.101 1.00 88.00 93 PHE A N 1
ATOM 729 C CA . PHE A 1 93 ? -7.069 3.835 -1.963 1.00 88.00 93 PHE A CA 1
ATOM 730 C C . PHE A 1 93 ? -6.614 2.938 -3.123 1.00 88.00 93 PHE A C 1
ATOM 732 O O . PHE A 1 93 ? -6.702 1.707 -3.035 1.00 88.00 93 PHE A O 1
ATOM 739 N N . GLN A 1 94 ? -6.170 3.558 -4.222 1.00 86.19 94 GLN A N 1
ATOM 740 C CA . GLN A 1 94 ? -5.693 2.904 -5.447 1.00 86.19 94 GLN A CA 1
ATOM 741 C C . GLN A 1 94 ? -4.649 3.767 -6.170 1.00 86.19 94 GLN A C 1
ATOM 743 O O . GLN A 1 94 ? -4.782 5.005 -6.078 1.00 86.19 94 GLN A O 1
#

Secondary structure (DSSP, 8-state):
--EEEEEEEEEGGGHHHHHHHHHHHHHHHT-----EEE--STTEEEEEEEEES-B-HHHHHHHHHHHHHHHTTTEEEEEEEEEBTT-SSEEEE-

Fol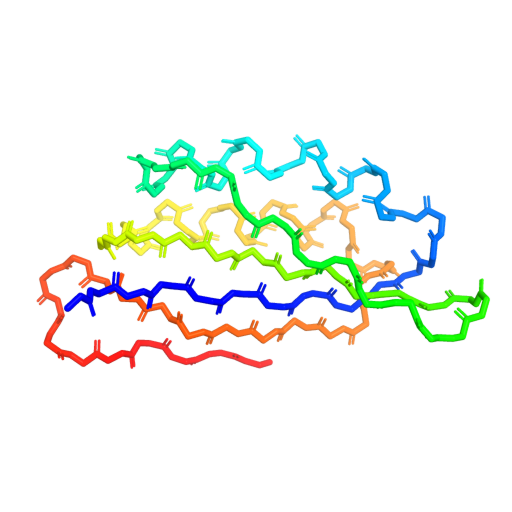dseek 3Di:
DAKKKKKWKFFPVCVVVVVVLLVLVCVQQVDDDDWDWDDDDNGMGMTMHMGDDAGAPVSVVVSVVVCCVVQVVTTPDMWIWHHHPPDPDIDIDD

Radius of gyration: 12.94 Å; chains: 1; bounding box: 30×24×31 Å

InterPro domains:
  IPR011629 Zinc chaperone CobW-like, C-terminal [PF07683] (44-94)
  IPR036627 CobW-like, C-terminal domain superfamily [G3DSA:3.30.1220.10] (27-94)
  IPR051316 Zinc-regulated GTPase metalloprotein activator [PTHR13748] (31-94)

Organism: NCBI:txid97028

Sequence (94 aa):
MIMIITTITMRSHMTTNMVAVVPIFYEICQLNHHSHDHSHDPGVSSVSIVCEGNLDLEKANMWLGTLLMEHSEDIYRMKGLLSVQGMNERFVFQ